Protein AF-A0A183AIL0-F1 (afdb_monomer_lite)

Structure (mmCIF, N/CA/C/O backbone):
data_AF-A0A183AIL0-F1
#
_entry.id   AF-A0A183AIL0-F1
#
loop_
_atom_site.group_PDB
_atom_site.id
_atom_site.type_symbol
_atom_site.label_atom_id
_atom_site.label_alt_id
_atom_site.label_comp_id
_atom_site.label_asym_id
_atom_site.label_entity_id
_atom_site.label_seq_id
_atom_site.pdbx_PDB_ins_code
_atom_site.Cartn_x
_atom_site.Cartn_y
_atom_site.Cartn_z
_atom_site.occupancy
_atom_site.B_iso_or_equiv
_atom_site.auth_seq_id
_atom_site.auth_comp_id
_atom_site.auth_asym_id
_atom_site.auth_atom_id
_atom_site.pdbx_PDB_model_num
ATOM 1 N N . MET A 1 1 ? 0.020 11.294 -1.104 1.00 84.50 1 MET A N 1
ATOM 2 C CA . MET A 1 1 ? -0.064 9.839 -1.374 1.00 84.50 1 MET A CA 1
ATOM 3 C C . MET A 1 1 ? 0.699 9.388 -2.622 1.00 84.50 1 MET A C 1
ATOM 5 O O . MET A 1 1 ? 1.676 8.674 -2.450 1.00 84.50 1 MET A O 1
ATOM 9 N N . ARG A 1 2 ? 0.347 9.817 -3.851 1.00 87.94 2 ARG A N 1
ATOM 10 C CA . ARG A 1 2 ? 0.974 9.327 -5.110 1.00 87.94 2 ARG A CA 1
ATOM 11 C C . ARG A 1 2 ? 2.509 9.317 -5.109 1.00 87.94 2 ARG A C 1
ATOM 13 O O . ARG A 1 2 ? 3.108 8.283 -5.372 1.00 87.94 2 ARG A O 1
ATOM 20 N N . ARG A 1 3 ? 3.140 10.440 -4.746 1.00 89.94 3 ARG A N 1
ATOM 21 C CA . ARG A 1 3 ? 4.611 10.556 -4.682 1.00 89.94 3 ARG A CA 1
ATOM 22 C C . ARG A 1 3 ? 5.241 9.611 -3.654 1.00 89.94 3 ARG A C 1
ATOM 24 O O . ARG A 1 3 ? 6.303 9.063 -3.912 1.00 89.94 3 ARG A O 1
ATOM 31 N N . SER A 1 4 ? 4.592 9.416 -2.507 1.00 91.12 4 SER A N 1
ATOM 32 C CA . SER A 1 4 ? 5.077 8.510 -1.461 1.00 91.12 4 SER A CA 1
ATOM 33 C C . SER A 1 4 ? 5.037 7.055 -1.929 1.00 91.12 4 SER A C 1
ATOM 35 O O . SER A 1 4 ? 5.998 6.329 -1.713 1.00 91.12 4 SER A O 1
ATOM 37 N N . MET A 1 5 ? 3.971 6.653 -2.632 1.00 90.19 5 MET A N 1
ATOM 38 C CA . MET A 1 5 ? 3.856 5.305 -3.200 1.00 90.19 5 MET A CA 1
ATOM 39 C C . MET A 1 5 ? 4.869 5.072 -4.320 1.00 90.19 5 MET A C 1
ATOM 41 O O . MET A 1 5 ? 5.566 4.071 -4.295 1.00 90.19 5 MET A O 1
ATOM 45 N N . GLN A 1 6 ? 5.046 6.043 -5.221 1.00 91.75 6 GLN A N 1
ATOM 46 C CA . GLN A 1 6 ? 6.092 5.984 -6.252 1.00 91.75 6 GLN A CA 1
ATOM 47 C C . GLN A 1 6 ? 7.505 5.905 -5.663 1.00 91.75 6 GLN A C 1
ATOM 49 O O . GLN A 1 6 ? 8.372 5.263 -6.234 1.00 91.75 6 GLN A O 1
ATOM 54 N N . LYS A 1 7 ? 7.755 6.556 -4.521 1.00 93.44 7 LYS A N 1
ATOM 55 C CA . LYS A 1 7 ? 9.051 6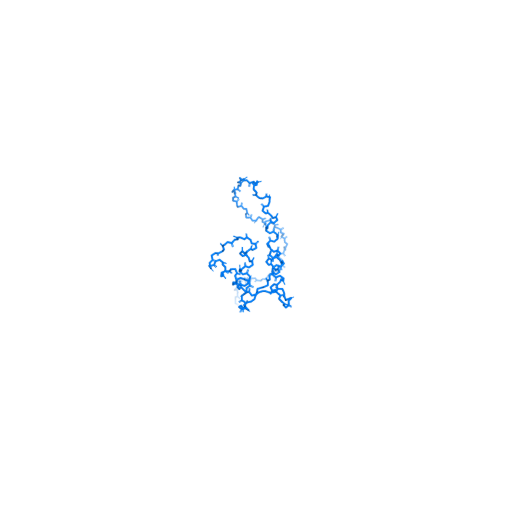.474 -3.834 1.00 93.44 7 LYS A CA 1
ATOM 56 C C . LYS A 1 7 ? 9.278 5.106 -3.176 1.00 93.44 7 LYS A C 1
ATOM 58 O O . LYS A 1 7 ? 10.427 4.695 -3.042 1.00 93.44 7 LYS A O 1
ATOM 63 N N . ALA A 1 8 ? 8.208 4.449 -2.734 1.00 91.12 8 ALA A N 1
ATOM 64 C CA . ALA A 1 8 ? 8.247 3.121 -2.123 1.00 91.12 8 ALA A CA 1
ATOM 65 C C . ALA A 1 8 ? 8.283 1.978 -3.156 1.00 91.12 8 ALA A C 1
ATOM 67 O O . ALA A 1 8 ? 8.725 0.880 -2.833 1.00 91.12 8 ALA A O 1
ATOM 68 N N . ASP A 1 9 ? 7.828 2.232 -4.381 1.00 93.12 9 ASP A N 1
ATOM 69 C CA . ASP A 1 9 ? 7.900 1.311 -5.515 1.00 93.12 9 ASP A CA 1
ATOM 70 C C . ASP A 1 9 ? 9.266 1.402 -6.204 1.00 93.12 9 ASP A C 1
ATOM 72 O O . ASP A 1 9 ? 9.442 2.077 -7.218 1.00 93.12 9 ASP A O 1
ATOM 76 N N . HIS A 1 10 ? 10.263 0.750 -5.609 1.00 88.94 10 HIS A N 1
ATOM 77 C CA . HIS A 1 10 ? 11.639 0.765 -6.112 1.00 88.94 10 HIS A CA 1
ATOM 78 C C . HIS A 1 10 ? 11.782 0.132 -7.502 1.00 88.94 10 HIS A C 1
ATOM 80 O O . HIS 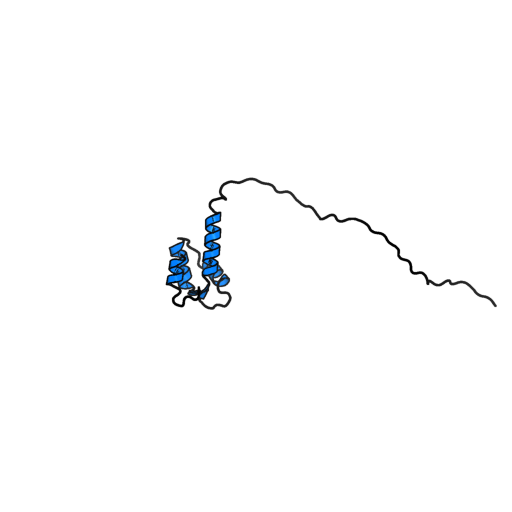A 1 10 ? 12.624 0.572 -8.285 1.00 88.94 10 HIS A O 1
ATOM 86 N N . ASP A 1 11 ? 10.939 -0.852 -7.812 1.00 88.25 11 ASP A N 1
ATOM 87 C CA . ASP A 1 11 ? 10.996 -1.624 -9.054 1.00 88.25 11 ASP A CA 1
ATOM 88 C C . ASP A 1 11 ? 10.121 -1.014 -10.167 1.00 88.25 11 ASP A C 1
ATOM 90 O O . ASP A 1 11 ? 10.114 -1.499 -11.304 1.00 88.25 11 ASP A O 1
ATOM 94 N N . GLY A 1 12 ? 9.365 0.045 -9.851 1.00 87.69 12 GLY A N 1
ATOM 95 C CA . GLY A 1 12 ? 8.487 0.749 -10.785 1.00 87.69 12 GLY A CA 1
ATOM 96 C C . GLY A 1 12 ? 7.344 -0.112 -11.327 1.00 87.69 12 GLY A C 1
ATOM 97 O O . GLY A 1 12 ? 6.863 0.138 -12.433 1.00 87.69 12 GLY A O 1
ATOM 98 N N . GLN A 1 13 ? 6.928 -1.146 -10.590 1.00 89.44 13 GLN A N 1
ATOM 99 C CA . GLN A 1 13 ? 5.909 -2.109 -11.026 1.00 89.44 13 GLN A CA 1
ATOM 100 C C . GLN A 1 13 ? 4.476 -1.651 -10.711 1.00 89.44 13 GLN A C 1
ATOM 102 O O . GLN A 1 13 ? 3.510 -2.376 -10.954 1.00 89.44 13 GLN A O 1
ATOM 107 N N . GLY A 1 14 ? 4.311 -0.458 -10.138 1.00 91.25 14 GLY A N 1
ATOM 108 C CA . GLY A 1 14 ? 3.028 0.060 -9.678 1.00 91.25 14 GLY A CA 1
ATOM 109 C C . GLY A 1 14 ? 2.504 -0.661 -8.436 1.00 91.25 14 GLY A C 1
ATOM 110 O O . GLY A 1 14 ? 1.294 -0.643 -8.185 1.00 91.25 14 GLY A O 1
ATOM 111 N N . ARG A 1 15 ? 3.393 -1.307 -7.670 1.00 92.25 15 ARG A N 1
ATOM 112 C CA . ARG A 1 15 ? 3.064 -2.110 -6.488 1.00 92.25 15 ARG A CA 1
ATOM 113 C C . ARG A 1 15 ? 3.880 -1.688 -5.270 1.00 92.25 15 ARG A C 1
ATOM 115 O O . ARG A 1 15 ? 5.019 -1.262 -5.390 1.00 92.25 15 ARG A O 1
ATOM 122 N N . VAL A 1 16 ? 3.291 -1.815 -4.083 1.00 93.50 16 VAL A N 1
ATOM 123 C CA . VAL A 1 16 ? 3.975 -1.563 -2.802 1.00 93.50 16 VAL A CA 1
ATOM 124 C C . VAL A 1 16 ? 3.625 -2.635 -1.780 1.00 93.50 16 VAL A C 1
ATOM 126 O O . VAL A 1 16 ? 2.534 -3.196 -1.817 1.00 93.50 16 VAL A O 1
ATOM 129 N N . ASN A 1 17 ? 4.522 -2.902 -0.834 1.00 92.75 17 ASN A N 1
ATOM 130 C CA . ASN A 1 17 ? 4.261 -3.846 0.254 1.00 92.75 17 ASN A CA 1
ATOM 131 C C . ASN A 1 17 ? 3.057 -3.407 1.103 1.00 92.75 17 ASN A C 1
ATOM 133 O O . ASN A 1 17 ? 2.931 -2.228 1.441 1.00 92.75 17 ASN A O 1
ATOM 137 N N . ALA A 1 18 ? 2.224 -4.361 1.523 1.00 90.12 18 ALA A N 1
ATOM 138 C CA . ALA A 1 18 ? 1.051 -4.107 2.365 1.00 90.12 18 ALA A CA 1
ATOM 139 C C . ALA A 1 18 ? 1.305 -3.256 3.634 1.00 90.12 18 ALA A C 1
ATOM 141 O O . ALA A 1 18 ? 0.569 -2.289 3.858 1.00 90.12 18 ALA A O 1
ATOM 142 N N . PRO A 1 19 ? 2.347 -3.513 4.452 1.00 90.44 19 PRO A N 1
ATOM 143 C CA . PRO A 1 19 ? 2.631 -2.668 5.615 1.00 90.44 19 PRO A CA 1
ATOM 144 C C . PRO A 1 19 ? 3.046 -1.239 5.231 1.00 90.44 19 PRO A C 1
ATOM 146 O O . PRO A 1 19 ? 2.651 -0.281 5.893 1.00 90.44 19 PRO A O 1
ATOM 149 N N . VAL A 1 20 ? 3.787 -1.076 4.131 1.00 91.62 20 VAL A N 1
ATOM 150 C CA . VAL A 1 20 ? 4.200 0.246 3.629 1.00 91.62 20 VAL A CA 1
ATOM 151 C C . VAL A 1 20 ? 2.992 1.021 3.106 1.00 91.62 20 VAL A C 1
ATOM 153 O O . VAL A 1 20 ? 2.851 2.214 3.364 1.00 91.62 20 VAL A O 1
ATOM 156 N N . PHE A 1 21 ? 2.080 0.335 2.423 1.00 90.38 21 PHE A N 1
ATOM 157 C CA . PHE A 1 21 ? 0.817 0.903 1.976 1.00 90.38 21 PHE A CA 1
ATOM 158 C C . PHE A 1 21 ? -0.017 1.444 3.143 1.00 90.38 21 PHE A C 1
ATOM 160 O O . PHE A 1 21 ? -0.460 2.591 3.082 1.00 90.38 21 PHE A O 1
ATOM 167 N N . ARG A 1 22 ? -0.181 0.659 4.221 1.00 89.56 22 ARG A N 1
ATOM 168 C CA . ARG A 1 22 ? -0.906 1.081 5.434 1.00 89.56 22 ARG A CA 1
ATOM 169 C C . ARG A 1 22 ? -0.323 2.374 6.005 1.00 89.56 22 ARG A C 1
ATOM 171 O O . ARG A 1 22 ? -1.076 3.302 6.291 1.00 89.56 22 ARG A O 1
ATOM 178 N N . GLN A 1 23 ? 1.003 2.442 6.119 1.00 91.31 23 GLN A N 1
ATOM 179 C CA . GLN A 1 23 ? 1.706 3.624 6.616 1.00 91.31 23 GLN A CA 1
ATOM 180 C C . GLN A 1 23 ? 1.430 4.852 5.737 1.00 91.31 23 GLN A C 1
ATOM 182 O O . GLN A 1 23 ? 1.034 5.901 6.235 1.00 91.31 23 GLN A O 1
ATOM 187 N N . ILE A 1 24 ? 1.578 4.716 4.415 1.00 91.06 24 ILE A N 1
ATOM 188 C CA . ILE A 1 24 ? 1.383 5.830 3.476 1.00 91.06 24 ILE A CA 1
ATOM 189 C C . ILE A 1 24 ? -0.074 6.308 3.455 1.00 91.06 24 ILE A C 1
ATOM 191 O O . ILE A 1 24 ? -0.316 7.506 3.293 1.00 91.06 24 ILE A O 1
ATOM 195 N N . LEU A 1 25 ? -1.043 5.399 3.586 1.00 86.50 25 LEU A N 1
ATOM 196 C CA . LEU A 1 25 ? -2.461 5.749 3.649 1.00 86.50 25 LEU A CA 1
ATOM 197 C C . LEU A 1 25 ? -2.764 6.559 4.914 1.00 86.50 25 LEU A C 1
ATOM 199 O O . LEU A 1 25 ? -3.397 7.612 4.827 1.00 86.50 25 LEU A O 1
ATOM 203 N N . HIS A 1 26 ? -2.262 6.101 6.062 1.00 87.81 26 HIS A N 1
ATOM 204 C CA . HIS A 1 26 ? -2.410 6.781 7.348 1.00 87.81 26 HIS A CA 1
ATOM 205 C C . HIS A 1 26 ? -1.769 8.174 7.331 1.00 87.81 26 HIS A C 1
ATOM 207 O O . HIS A 1 26 ? -2.454 9.166 7.563 1.00 87.81 26 HIS A O 1
ATOM 213 N N . GLU A 1 27 ? -0.496 8.277 6.943 1.00 89.69 27 GLU A N 1
ATOM 214 C CA . GLU A 1 27 ? 0.223 9.557 6.867 1.00 89.69 27 GLU A CA 1
ATOM 215 C C . GLU A 1 27 ? -0.352 10.497 5.799 1.00 89.69 27 GLU A C 1
ATOM 217 O O . GLU A 1 27 ? -0.333 11.718 5.944 1.00 89.69 27 GLU A O 1
ATOM 222 N N . GLY A 1 28 ? -0.836 9.935 4.690 1.00 84.75 28 GLY A N 1
ATOM 223 C CA . GLY A 1 28 ? -1.282 10.695 3.530 1.00 84.75 28 GLY A CA 1
ATOM 224 C C . GLY A 1 28 ? -2.705 11.236 3.625 1.00 84.75 28 GLY A C 1
ATOM 225 O O . GLY A 1 28 ? -3.008 12.198 2.922 1.00 84.75 28 GLY A O 1
ATOM 226 N N . THR A 1 29 ? -3.561 10.622 4.444 1.00 82.88 29 THR A N 1
ATOM 227 C CA . THR A 1 29 ? -4.976 11.009 4.600 1.00 82.88 29 THR A CA 1
ATOM 228 C C . THR A 1 29 ? -5.333 11.429 6.023 1.00 82.88 29 THR A C 1
ATOM 230 O O . THR A 1 29 ? -6.351 12.084 6.222 1.00 82.88 29 THR A O 1
ATOM 233 N N . GLY A 1 30 ? -4.531 11.042 7.021 1.00 84.06 30 GLY A N 1
ATOM 234 C CA . GLY A 1 30 ? -4.872 11.180 8.437 1.00 84.06 30 GLY A CA 1
ATOM 235 C C . GLY A 1 30 ? -5.976 10.223 8.907 1.00 84.06 30 GLY A C 1
ATOM 236 O O . GLY A 1 30 ? -6.372 10.273 10.073 1.00 84.06 30 GLY A O 1
ATOM 237 N N . VAL A 1 31 ? -6.484 9.346 8.034 1.00 83.00 31 VAL A N 1
ATOM 238 C CA . VAL A 1 31 ? -7.539 8.388 8.373 1.00 83.00 31 VAL A CA 1
ATOM 239 C C . VAL A 1 31 ? -6.948 7.237 9.179 1.00 83.00 31 VAL A C 1
ATOM 241 O O . VAL A 1 31 ? -5.975 6.596 8.780 1.00 83.00 31 VAL A O 1
ATOM 244 N N . HIS A 1 32 ? -7.572 6.963 10.320 1.00 84.94 32 HIS A N 1
ATOM 245 C CA . HIS A 1 32 ? -7.225 5.849 11.190 1.00 84.94 32 HIS A CA 1
ATOM 246 C C . HIS A 1 32 ? -8.235 4.730 10.959 1.00 84.94 32 HIS A C 1
ATOM 248 O O . HIS A 1 32 ? -9.353 4.780 11.466 1.00 84.94 32 HIS A O 1
ATOM 254 N N . LEU A 1 33 ? -7.843 3.744 10.156 1.00 86.25 33 LEU A N 1
ATOM 255 C CA . LEU A 1 33 ? -8.629 2.530 9.964 1.00 86.25 33 LEU A CA 1
ATOM 256 C C . LEU A 1 33 ? -8.390 1.570 11.130 1.00 86.25 33 LEU A C 1
ATOM 258 O O . LEU A 1 33 ? -7.261 1.454 11.620 1.00 86.25 33 LEU A O 1
ATOM 262 N N . THR A 1 34 ? -9.440 0.869 11.550 1.00 92.38 34 THR A N 1
ATOM 263 C CA . THR A 1 34 ? -9.304 -0.245 12.495 1.00 92.38 34 THR A CA 1
ATOM 264 C C . THR A 1 34 ? -8.536 -1.401 11.851 1.00 92.38 34 THR A C 1
ATOM 266 O O . THR A 1 34 ? -8.416 -1.480 10.625 1.00 92.38 34 THR A O 1
ATOM 269 N N . ASP A 1 35 ? -8.019 -2.321 12.670 1.00 89.44 35 ASP A N 1
ATOM 270 C CA . ASP A 1 35 ? -7.306 -3.500 12.162 1.00 89.44 35 ASP A CA 1
ATOM 271 C C . ASP A 1 35 ? -8.198 -4.391 11.276 1.00 89.44 35 ASP A C 1
ATOM 273 O O . ASP A 1 35 ? -7.715 -5.004 10.327 1.00 89.44 35 ASP A O 1
ATOM 277 N N . GLU A 1 36 ? -9.507 -4.407 11.524 1.00 93.00 36 GLU A N 1
ATOM 278 C CA . GLU A 1 36 ? -10.473 -5.126 10.690 1.00 93.00 36 GLU A CA 1
ATOM 279 C C . GLU A 1 36 ? -10.694 -4.425 9.343 1.00 93.00 36 GLU A C 1
ATOM 281 O O . GLU A 1 36 ? -10.573 -5.050 8.293 1.00 93.00 36 GLU A O 1
ATOM 286 N N . GLN A 1 37 ? -10.881 -3.101 9.341 1.00 90.06 37 GLN A N 1
ATOM 287 C CA . GLN A 1 37 ? -11.048 -2.323 8.107 1.00 90.06 37 GLN A CA 1
ATOM 288 C C . GLN A 1 37 ? -9.809 -2.378 7.208 1.00 90.06 37 GLN A C 1
ATOM 290 O O . GLN A 1 37 ? -9.923 -2.481 5.986 1.00 90.06 37 GLN A O 1
ATOM 295 N N . ILE A 1 38 ? -8.609 -2.297 7.796 1.00 88.56 38 ILE A N 1
ATOM 296 C CA . ILE A 1 38 ? -7.379 -2.438 7.015 1.00 88.56 38 ILE A CA 1
ATOM 297 C C . ILE A 1 38 ? -7.242 -3.871 6.493 1.00 88.56 38 ILE A C 1
ATOM 299 O O . ILE A 1 38 ? -6.836 -4.044 5.351 1.00 88.56 38 ILE A O 1
ATOM 303 N N . TYR A 1 39 ? -7.617 -4.889 7.271 1.00 89.88 39 TYR A N 1
ATOM 304 C CA . TYR A 1 39 ? -7.585 -6.280 6.825 1.00 89.88 39 TYR A CA 1
ATOM 305 C C . TYR A 1 39 ? -8.520 -6.526 5.634 1.00 89.88 39 TYR A C 1
ATOM 307 O O . TYR A 1 39 ? -8.088 -7.100 4.633 1.00 89.88 39 TYR A O 1
ATOM 315 N N . GLU A 1 40 ? -9.761 -6.043 5.696 1.00 90.38 40 GLU A N 1
ATOM 316 C CA . GLU A 1 40 ? -10.718 -6.123 4.587 1.00 90.38 40 GLU A CA 1
ATOM 317 C C . GLU A 1 40 ? -10.187 -5.413 3.337 1.00 90.38 40 GLU A C 1
ATOM 319 O O . GLU A 1 40 ? -10.193 -5.981 2.243 1.00 90.38 40 GLU A O 1
ATOM 324 N N . LEU A 1 41 ? -9.649 -4.198 3.500 1.00 87.12 41 LEU A N 1
ATOM 325 C CA . LEU A 1 41 ? -9.063 -3.434 2.400 1.00 87.12 41 LEU A CA 1
ATOM 326 C C . LEU A 1 41 ? -7.894 -4.190 1.757 1.00 87.12 41 LEU A C 1
ATOM 328 O O . LEU A 1 41 ? -7.859 -4.344 0.537 1.00 87.12 41 LEU A O 1
ATOM 332 N N . LEU A 1 42 ? -6.955 -4.684 2.565 1.00 87.12 42 LEU A N 1
ATOM 333 C CA . LEU A 1 42 ? -5.793 -5.432 2.089 1.00 87.12 42 LEU A CA 1
ATOM 334 C C . LEU A 1 42 ? -6.208 -6.716 1.366 1.00 87.12 42 LEU A C 1
ATOM 336 O O . LEU A 1 42 ? -5.713 -6.979 0.275 1.00 87.12 42 LEU A O 1
ATOM 340 N N . THR A 1 43 ? -7.166 -7.460 1.919 1.00 89.25 43 THR A N 1
ATOM 341 C CA . THR A 1 43 ? -7.689 -8.696 1.316 1.00 89.25 43 THR A CA 1
ATOM 342 C C . THR A 1 43 ? -8.408 -8.419 -0.007 1.00 89.25 43 THR A C 1
ATOM 344 O O . THR A 1 43 ? -8.279 -9.186 -0.957 1.00 89.25 43 THR A O 1
ATOM 347 N N . SER A 1 44 ? -9.123 -7.294 -0.110 1.00 87.50 44 SER A N 1
ATOM 348 C CA . SER A 1 44 ? -9.791 -6.890 -1.354 1.00 87.50 44 SER A CA 1
ATOM 349 C C . SER A 1 44 ? -8.814 -6.487 -2.466 1.00 87.50 44 SER A C 1
ATOM 351 O O . SER A 1 44 ? -9.113 -6.650 -3.650 1.00 87.50 44 SER A O 1
ATOM 353 N N . LEU A 1 45 ? -7.645 -5.956 -2.093 1.00 85.44 45 LEU A N 1
ATOM 354 C CA . LEU A 1 45 ? -6.623 -5.463 -3.018 1.00 85.44 45 LEU A CA 1
ATOM 355 C C . LEU A 1 45 ? -5.583 -6.531 -3.392 1.00 85.44 45 LEU A C 1
ATOM 357 O O . LEU A 1 45 ? -5.013 -6.453 -4.481 1.00 85.44 45 LEU A O 1
ATOM 361 N N . ASP A 1 46 ? -5.340 -7.507 -2.515 1.00 89.31 46 ASP A N 1
ATOM 362 C CA . ASP A 1 46 ? -4.397 -8.615 -2.705 1.00 89.31 46 ASP A CA 1
ATOM 363 C C . ASP A 1 46 ? -5.058 -9.985 -2.439 1.00 89.31 46 ASP A C 1
ATOM 365 O O . ASP A 1 46 ? -4.684 -10.696 -1.503 1.00 89.31 46 ASP A O 1
ATOM 369 N N . PRO A 1 47 ? -6.043 -10.391 -3.264 1.00 87.62 47 PRO A N 1
ATOM 370 C CA . PRO A 1 47 ? -6.734 -11.673 -3.098 1.00 87.62 47 PRO A CA 1
ATOM 371 C C . PRO A 1 47 ? -5.817 -12.884 -3.324 1.00 87.62 47 PRO A C 1
ATOM 373 O O . PRO A 1 47 ? -6.102 -13.978 -2.845 1.00 87.62 47 PRO A O 1
ATOM 376 N N . GLU A 1 48 ? -4.714 -12.693 -4.049 1.00 88.88 48 GLU A N 1
ATOM 377 C CA . GLU A 1 48 ? -3.708 -13.724 -4.319 1.00 88.88 48 GLU A CA 1
ATOM 378 C C . GLU A 1 48 ? -2.637 -13.821 -3.217 1.00 88.88 48 GLU A C 1
ATOM 380 O O . GLU A 1 48 ? -1.735 -14.649 -3.324 1.00 88.88 48 GLU A O 1
ATOM 385 N N . LEU A 1 49 ? -2.729 -13.006 -2.153 1.00 87.06 49 LEU A N 1
ATOM 386 C CA . LEU A 1 49 ? -1.778 -12.977 -1.031 1.00 87.06 49 LEU A CA 1
ATOM 387 C C . LEU A 1 49 ? -0.319 -12.802 -1.481 1.00 87.06 49 LEU A C 1
ATOM 389 O O . LEU A 1 49 ? 0.613 -13.375 -0.914 1.00 87.06 49 LEU A O 1
ATOM 393 N N . THR A 1 50 ? -0.111 -11.982 -2.508 1.00 89.69 50 THR A N 1
ATOM 394 C CA . THR A 1 50 ? 1.212 -11.653 -3.048 1.00 89.69 50 THR A CA 1
ATOM 395 C C . THR A 1 50 ? 2.062 -10.825 -2.078 1.00 89.69 50 THR A C 1
ATOM 397 O O . THR A 1 50 ? 3.263 -10.663 -2.293 1.00 89.69 50 THR A O 1
ATOM 400 N N . GLY A 1 51 ? 1.455 -10.253 -1.034 1.00 87.50 51 GLY A N 1
ATOM 401 C CA . GLY A 1 51 ? 2.093 -9.365 -0.061 1.00 87.50 51 GLY A CA 1
ATOM 402 C C . GLY A 1 51 ? 2.333 -7.946 -0.586 1.00 87.50 51 GLY A C 1
ATOM 403 O O . GLY A 1 51 ? 2.789 -7.071 0.160 1.00 87.50 51 GLY A O 1
ATOM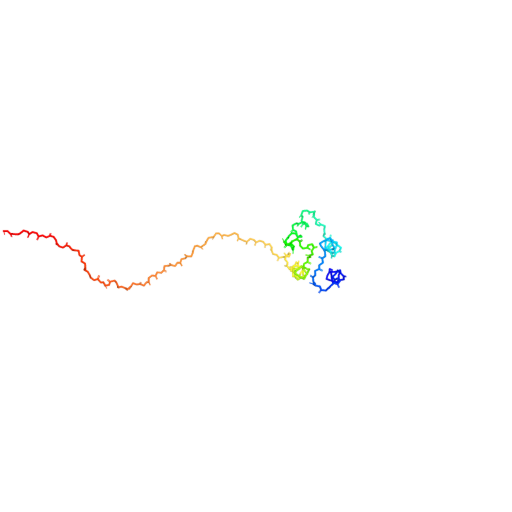 404 N N . THR A 1 52 ? 2.006 -7.695 -1.857 1.00 91.06 52 THR A N 1
ATOM 405 C CA . THR A 1 52 ? 2.153 -6.400 -2.521 1.00 91.06 52 THR A CA 1
ATOM 406 C C . THR A 1 52 ? 0.829 -5.958 -3.133 1.00 91.06 52 THR A C 1
ATOM 408 O O . THR A 1 52 ? 0.015 -6.764 -3.568 1.00 91.06 52 THR A O 1
ATOM 411 N N . LEU A 1 53 ? 0.597 -4.650 -3.164 1.00 89.69 53 LEU A N 1
ATOM 412 C CA . LEU A 1 53 ? -0.685 -4.064 -3.530 1.00 89.69 53 LEU A CA 1
ATOM 413 C C . LEU A 1 53 ? -0.518 -3.156 -4.741 1.00 89.69 53 LEU A C 1
ATOM 415 O O . LEU A 1 53 ? 0.330 -2.256 -4.698 1.00 89.69 53 LEU A O 1
ATOM 419 N N . PRO A 1 54 ? -1.333 -3.327 -5.793 1.00 89.06 54 PRO A N 1
ATOM 420 C CA . PRO A 1 54 ? -1.369 -2.383 -6.896 1.00 89.06 54 PRO A CA 1
ATOM 421 C C . PRO A 1 54 ? -1.972 -1.060 -6.413 1.00 89.06 54 PRO A C 1
ATOM 423 O O . PRO A 1 54 ? -3.155 -0.981 -6.084 1.00 89.06 54 PRO A O 1
ATOM 426 N N . TYR A 1 55 ? -1.170 0.003 -6.377 1.00 85.19 55 TYR A N 1
ATOM 427 C CA . TYR A 1 55 ? -1.621 1.287 -5.831 1.00 85.19 55 TYR A CA 1
ATOM 428 C C . TYR A 1 55 ? -2.203 2.243 -6.879 1.00 85.19 55 TYR A C 1
ATOM 430 O O . TYR A 1 55 ? -2.795 3.260 -6.520 1.00 85.19 55 TYR A O 1
ATOM 438 N N . SER A 1 56 ? -2.068 1.931 -8.170 1.00 84.31 56 SER A N 1
ATOM 439 C CA . SER A 1 56 ? -2.629 2.727 -9.271 1.00 84.31 56 SER A CA 1
ATOM 440 C C . SER A 1 56 ? -4.146 2.879 -9.148 1.00 84.31 56 SER A C 1
ATOM 442 O O . SER A 1 56 ? -4.645 3.997 -9.063 1.00 84.31 56 SER A O 1
ATOM 444 N N . ARG A 1 57 ? -4.862 1.756 -9.004 1.00 75.44 57 ARG A N 1
ATOM 445 C CA . ARG A 1 57 ? -6.326 1.736 -8.841 1.00 75.44 57 ARG A CA 1
ATOM 446 C C . ARG A 1 57 ? -6.801 2.526 -7.630 1.00 75.44 57 ARG A C 1
ATOM 448 O O . ARG A 1 57 ? -7.836 3.182 -7.692 1.00 75.44 57 ARG A O 1
ATOM 455 N N . LEU A 1 58 ? -6.053 2.467 -6.529 1.00 76.81 58 LEU A N 1
ATOM 456 C CA . LEU A 1 58 ? -6.403 3.220 -5.332 1.00 76.81 58 LEU A CA 1
ATOM 457 C C . LEU A 1 58 ? -6.293 4.725 -5.577 1.00 76.81 58 LEU A C 1
ATOM 459 O O . LEU A 1 58 ? -7.190 5.465 -5.193 1.00 76.81 58 LEU A O 1
ATOM 463 N N . LEU A 1 59 ? -5.209 5.179 -6.209 1.00 79.88 59 LEU A N 1
ATOM 464 C CA . LEU A 1 59 ? -5.022 6.597 -6.510 1.00 79.88 59 LEU A CA 1
ATOM 465 C C . LEU A 1 59 ? -6.113 7.117 -7.446 1.00 79.88 59 LEU A C 1
ATOM 467 O O . LEU A 1 59 ? -6.642 8.196 -7.197 1.00 79.88 59 LEU A O 1
ATOM 471 N N . ASP A 1 60 ? -6.474 6.333 -8.459 1.00 78.06 60 ASP A N 1
ATOM 472 C CA . ASP A 1 60 ? -7.509 6.711 -9.419 1.00 78.06 60 ASP A CA 1
ATOM 473 C C . ASP A 1 60 ? -8.883 6.822 -8.731 1.00 78.06 60 ASP A C 1
ATOM 475 O O . ASP A 1 60 ? -9.591 7.815 -8.899 1.00 78.06 60 ASP A O 1
ATOM 479 N N . ASN A 1 61 ? -9.232 5.860 -7.870 1.00 70.38 61 ASN A N 1
ATOM 480 C CA . ASN A 1 61 ? -10.494 5.883 -7.126 1.00 70.38 61 ASN A CA 1
ATOM 481 C C . ASN A 1 61 ? -10.526 6.978 -6.048 1.00 70.38 61 ASN A C 1
ATOM 483 O O . ASN A 1 61 ? -11.547 7.640 -5.872 1.00 70.38 61 ASN A O 1
ATOM 487 N N . ALA A 1 62 ? -9.419 7.192 -5.333 1.00 69.94 62 ALA A N 1
ATOM 488 C CA . ALA A 1 62 ? -9.325 8.222 -4.302 1.00 69.94 62 ALA A CA 1
ATOM 489 C C . ALA A 1 62 ? -9.463 9.631 -4.898 1.00 69.94 62 ALA A C 1
ATOM 491 O O . ALA A 1 62 ? -10.118 10.486 -4.309 1.00 69.94 62 ALA A O 1
ATOM 492 N N . GLU A 1 63 ? -8.891 9.872 -6.079 1.00 65.56 63 GLU A N 1
ATOM 493 C CA . GLU A 1 63 ? -8.973 11.163 -6.766 1.00 65.56 63 GLU A CA 1
ATOM 494 C C . GLU A 1 63 ? -10.399 11.478 -7.248 1.00 65.56 63 GLU A C 1
ATOM 496 O O . GLU A 1 63 ? -10.842 12.623 -7.156 1.00 65.56 63 GLU A O 1
ATOM 501 N N . ILE A 1 64 ? -11.153 10.462 -7.683 1.00 62.16 64 ILE A N 1
ATOM 502 C CA . ILE A 1 64 ? -12.562 10.611 -8.077 1.00 62.16 64 ILE A CA 1
ATOM 503 C C . ILE A 1 64 ? -13.448 10.883 -6.856 1.00 62.16 64 ILE A C 1
ATOM 505 O O . ILE A 1 64 ? -14.258 11.810 -6.882 1.00 62.16 64 ILE A O 1
ATOM 509 N N . THR A 1 65 ? -13.290 10.113 -5.778 1.00 62.34 65 THR A N 1
ATOM 510 C CA . THR A 1 65 ? -14.123 10.261 -4.575 1.00 62.34 65 THR A CA 1
ATOM 511 C C . THR A 1 65 ? -13.921 11.622 -3.913 1.00 62.34 65 THR A C 1
ATOM 513 O O . THR A 1 65 ? -14.899 12.322 -3.662 1.00 62.34 65 THR A O 1
ATOM 516 N N . LEU A 1 66 ? -12.670 12.062 -3.736 1.00 63.94 66 LEU A N 1
ATOM 517 C CA . LEU A 1 66 ? -12.359 13.355 -3.110 1.00 63.94 66 LEU A CA 1
ATOM 518 C C . LEU A 1 66 ? -12.845 14.556 -3.938 1.00 63.94 66 LEU A C 1
ATOM 520 O O . LEU A 1 66 ? -13.136 15.612 -3.383 1.00 63.94 66 LEU A O 1
ATOM 524 N N . ARG A 1 67 ? -12.965 14.411 -5.264 1.00 61.28 67 ARG A N 1
ATOM 525 C CA . ARG A 1 67 ? -13.487 15.466 -6.149 1.00 61.28 67 ARG A CA 1
ATOM 526 C C . ARG A 1 67 ? -15.015 15.588 -6.093 1.00 61.28 67 ARG A C 1
ATOM 528 O O . ARG A 1 67 ? -15.556 16.642 -6.421 1.00 61.28 67 ARG A O 1
ATOM 535 N N . ASN A 1 68 ? -15.708 14.534 -5.664 1.00 57.00 68 ASN A N 1
ATOM 536 C CA . ASN A 1 68 ? -17.170 14.474 -5.633 1.00 57.00 68 ASN A CA 1
ATOM 537 C C . ASN A 1 68 ? -17.771 14.945 -4.293 1.00 57.00 68 ASN A C 1
ATOM 539 O O . ASN A 1 68 ? -18.938 15.340 -4.256 1.00 57.00 68 ASN A O 1
ATOM 543 N N . GLU A 1 69 ? -16.986 14.982 -3.211 1.00 54.88 69 GLU A N 1
ATOM 544 C CA . GLU A 1 69 ? -17.424 15.457 -1.886 1.00 54.88 69 GLU A CA 1
ATOM 545 C C . 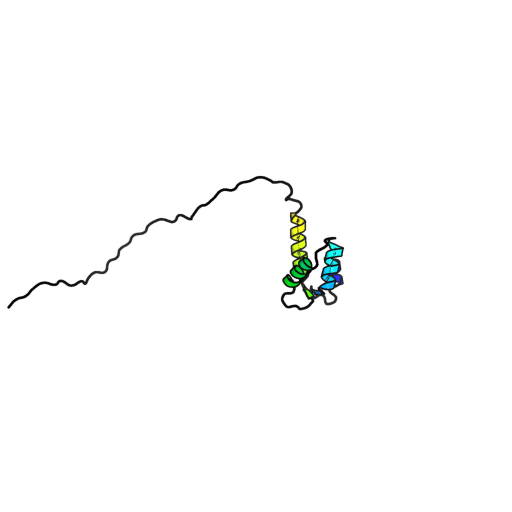GLU A 1 69 ? -17.583 16.990 -1.778 1.00 54.88 69 GLU A C 1
ATOM 547 O O . GLU A 1 69 ? -18.061 17.483 -0.760 1.00 54.88 69 GLU A O 1
ATOM 552 N N . GLU A 1 70 ? -17.267 17.767 -2.823 1.00 52.88 70 GLU A N 1
ATOM 553 C CA . GLU A 1 70 ? -17.517 19.221 -2.829 1.00 52.88 70 GLU A CA 1
ATOM 554 C C . GLU A 1 70 ? -18.986 19.581 -3.160 1.00 52.88 70 GLU A C 1
ATOM 556 O O . GLU A 1 70 ? -19.464 20.654 -2.795 1.00 52.88 70 GLU A O 1
ATOM 561 N N . HIS A 1 71 ? -19.751 18.685 -3.805 1.00 48.97 71 HIS A N 1
ATOM 562 C CA . HIS A 1 71 ? -21.091 19.010 -4.328 1.00 48.97 71 HIS A CA 1
ATOM 563 C C . HIS A 1 71 ? -22.279 18.377 -3.582 1.00 48.97 71 HIS A C 1
ATOM 565 O O . HIS A 1 71 ? -23.422 18.754 -3.846 1.00 48.97 71 HIS A O 1
ATOM 571 N N . SER A 1 72 ? -22.071 17.460 -2.630 1.00 49.28 72 SER A N 1
ATOM 572 C CA . 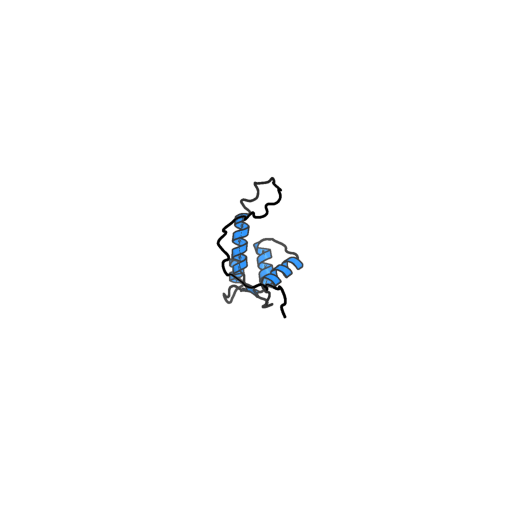SER A 1 72 ? -23.184 16.688 -2.042 1.00 49.28 72 SER A CA 1
ATOM 573 C C . SER A 1 72 ? -23.722 17.198 -0.692 1.00 49.28 72 SER A C 1
ATOM 575 O O . SER A 1 72 ? -24.520 16.511 -0.057 1.00 49.28 72 SER A O 1
ATOM 577 N N . ALA A 1 73 ? -23.368 18.413 -0.256 1.00 53.59 73 ALA A N 1
ATOM 578 C CA . ALA A 1 73 ? -23.906 19.008 0.980 1.00 53.59 73 ALA A CA 1
ATOM 579 C C . ALA A 1 73 ? -25.203 19.831 0.792 1.00 53.59 73 ALA A C 1
ATOM 581 O O . ALA A 1 73 ? -25.674 20.464 1.737 1.00 53.59 73 ALA A O 1
ATOM 582 N N . LYS A 1 74 ? -25.813 19.852 -0.406 1.00 52.69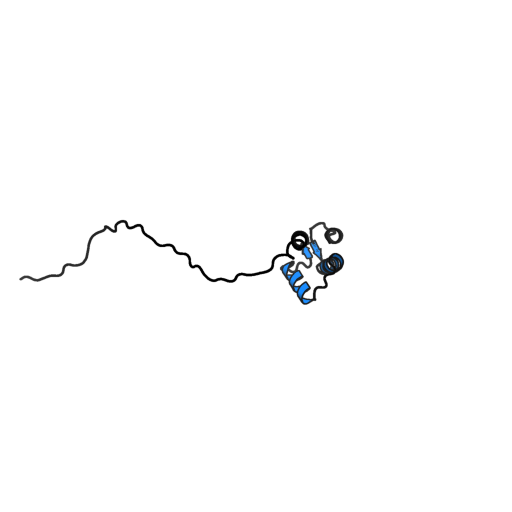 74 LYS A N 1
ATOM 583 C CA . LYS A 1 74 ? -27.093 20.552 -0.646 1.00 52.69 74 LYS A CA 1
ATOM 584 C C . LYS A 1 74 ? -28.034 19.798 -1.592 1.00 52.69 74 LYS A C 1
ATOM 586 O O . LYS A 1 74 ? -28.247 20.237 -2.716 1.00 52.69 74 LYS A O 1
ATOM 591 N N . LYS A 1 75 ? -28.685 18.736 -1.110 1.00 44.84 75 LYS A N 1
ATOM 592 C CA . LYS A 1 75 ? -30.133 18.535 -1.334 1.00 44.84 75 LYS A CA 1
ATOM 593 C C . LYS A 1 75 ? -30.669 17.408 -0.455 1.00 44.84 75 LYS A C 1
ATOM 595 O O . LYS A 1 75 ? -30.419 16.236 -0.705 1.00 44.84 75 LYS A O 1
ATOM 600 N N . GLY A 1 76 ? -31.416 17.794 0.573 1.00 43.59 76 GLY A N 1
ATOM 601 C CA . GLY A 1 76 ? -32.344 16.898 1.244 1.00 43.59 76 GLY A CA 1
ATOM 602 C C . GLY A 1 76 ? -33.674 16.782 0.492 1.00 43.59 76 GLY A C 1
ATOM 603 O O . GLY A 1 76 ? -33.983 17.604 -0.373 1.00 43.59 76 GLY A O 1
ATOM 604 N N . VAL A 1 77 ? -34.459 15.809 0.965 1.00 48.06 77 VAL A N 1
ATOM 605 C CA . VAL A 1 77 ? -35.924 15.664 0.873 1.00 48.06 77 VAL A CA 1
ATOM 606 C C . VAL A 1 77 ? -36.485 14.888 -0.335 1.00 48.06 77 VAL A C 1
ATOM 608 O O . VAL A 1 77 ? -36.706 15.427 -1.412 1.00 48.06 77 VAL A O 1
ATOM 611 N N . GLU A 1 78 ? -36.750 13.607 -0.035 1.00 48.03 78 GLU A N 1
ATOM 612 C CA . GLU A 1 78 ? -37.946 12.790 -0.329 1.00 48.03 78 GLU A CA 1
ATOM 613 C C . GLU A 1 78 ? -38.428 12.592 -1.780 1.00 48.03 78 GLU A C 1
ATOM 615 O O . GLU A 1 78 ? -38.819 13.529 -2.472 1.00 48.03 78 GLU A O 1
ATOM 620 N N . LYS A 1 79 ? -38.608 11.318 -2.163 1.00 43.53 79 LYS A N 1
ATOM 621 C CA . LYS A 1 79 ? -39.941 10.676 -2.166 1.00 43.53 79 LYS A CA 1
ATOM 622 C C . LYS A 1 79 ? -39.859 9.174 -2.471 1.00 43.53 79 LYS A C 1
ATOM 624 O O . LYS A 1 79 ? -39.480 8.759 -3.560 1.00 43.53 79 LYS A O 1
ATOM 629 N N . THR A 1 80 ? -40.292 8.383 -1.494 1.00 42.62 80 THR A N 1
ATOM 630 C CA . THR A 1 80 ? -40.943 7.075 -1.653 1.00 42.62 80 THR A CA 1
ATOM 631 C C . THR A 1 80 ? -42.064 7.184 -2.690 1.00 42.62 80 THR A C 1
ATOM 633 O O . THR A 1 80 ? -42.822 8.145 -2.598 1.00 42.62 80 THR A O 1
ATOM 636 N N . THR A 1 81 ? -42.214 6.240 -3.627 1.00 45.44 81 THR A N 1
ATOM 637 C CA . THR A 1 81 ? -43.499 5.582 -3.972 1.00 45.44 81 THR A CA 1
ATOM 638 C C . THR A 1 81 ? -43.241 4.375 -4.889 1.00 45.44 81 THR A C 1
ATOM 640 O O . THR A 1 81 ? -42.407 4.412 -5.788 1.00 45.44 81 THR A O 1
ATOM 643 N N . GLU A 1 82 ? -43.981 3.318 -4.582 1.00 45.72 82 GLU A N 1
ATOM 644 C CA . GLU A 1 82 ? -44.172 2.014 -5.210 1.00 45.72 82 GLU A CA 1
ATOM 645 C C . GLU A 1 82 ? -44.295 1.921 -6.748 1.00 45.72 82 GLU A C 1
ATOM 647 O O . GLU A 1 82 ? -44.882 2.767 -7.412 1.00 45.72 82 GLU A O 1
ATOM 652 N N . GLN A 1 83 ? -43.818 0.764 -7.235 1.00 41.00 83 GLN A N 1
ATOM 653 C CA . GLN A 1 83 ? -44.459 -0.188 -8.161 1.00 41.00 83 GLN A CA 1
ATOM 654 C C . GLN A 1 83 ? -44.914 0.288 -9.553 1.00 41.00 83 GLN A C 1
ATOM 656 O O . GLN A 1 83 ? -45.884 1.019 -9.714 1.00 41.00 83 GLN A O 1
ATOM 661 N N . SER A 1 84 ? -44.314 -0.294 -10.599 1.00 46.06 84 SER A N 1
ATOM 662 C CA . SER A 1 84 ? -44.967 -0.489 -11.902 1.00 46.06 84 SER A CA 1
ATOM 663 C C . SER A 1 84 ? -44.369 -1.695 -12.630 1.00 46.06 84 SER A C 1
ATOM 665 O O . SER A 1 84 ? -43.202 -1.719 -13.010 1.00 46.06 84 SER A O 1
ATOM 667 N N . ILE A 1 85 ? -45.209 -2.715 -12.758 1.00 59.88 85 ILE A N 1
ATOM 668 C CA . ILE A 1 85 ? -45.045 -3.961 -13.509 1.00 59.88 85 ILE A CA 1
ATOM 669 C C . ILE A 1 85 ? -45.094 -3.619 -15.015 1.00 59.88 85 ILE A C 1
ATOM 671 O O . ILE A 1 85 ? -45.914 -2.778 -15.394 1.00 59.88 85 ILE A O 1
ATOM 675 N N . PRO A 1 86 ? -44.273 -4.220 -15.899 1.00 51.78 86 PRO A N 1
ATOM 676 C CA . PRO A 1 86 ? -44.351 -3.927 -17.327 1.00 51.78 86 PRO A CA 1
ATOM 677 C C . PRO A 1 86 ? -45.598 -4.557 -17.969 1.00 51.78 86 PRO A C 1
ATOM 679 O O . PRO A 1 86 ? -45.818 -5.765 -17.893 1.00 51.78 86 PRO A O 1
ATOM 682 N N . LYS A 1 87 ? -46.394 -3.709 -18.630 1.00 46.69 87 LYS A N 1
ATOM 683 C CA . LYS A 1 87 ? -47.512 -4.059 -19.516 1.00 46.69 87 LYS A CA 1
ATOM 684 C C . LYS A 1 87 ? -46.979 -4.299 -20.933 1.00 46.69 87 LYS A C 1
ATOM 686 O O . LYS A 1 87 ? -46.435 -3.374 -21.530 1.00 46.69 87 LYS A O 1
ATOM 691 N N . ALA A 1 88 ? -47.186 -5.497 -21.477 1.00 54.09 88 ALA A N 1
ATOM 692 C CA . ALA A 1 88 ? -47.129 -5.758 -22.915 1.00 54.09 88 ALA A CA 1
ATOM 693 C C . ALA A 1 88 ? -48.195 -6.806 -23.291 1.00 54.09 88 ALA A C 1
ATOM 695 O O . ALA A 1 88 ? -48.006 -8.007 -23.139 1.00 54.09 88 ALA A O 1
ATOM 696 N N . GLU A 1 89 ? -49.326 -6.279 -23.740 1.00 45.56 89 GLU A N 1
ATOM 697 C CA . GLU A 1 89 ? -50.435 -6.880 -24.491 1.00 45.56 89 GLU A CA 1
ATOM 698 C C . GLU A 1 89 ? -50.396 -6.060 -25.809 1.00 45.56 89 GLU A C 1
ATOM 700 O O . GLU A 1 89 ? -50.151 -4.855 -25.734 1.00 45.56 89 GLU A O 1
ATOM 705 N N . GLU A 1 90 ? -50.467 -6.562 -27.043 1.00 46.09 90 GLU A N 1
ATOM 706 C CA . GLU A 1 90 ? -51.432 -7.498 -27.614 1.00 46.09 90 GLU A CA 1
ATOM 707 C C . GLU A 1 90 ? -51.051 -7.825 -29.088 1.00 46.09 90 GLU A C 1
ATOM 709 O O . GLU A 1 90 ? -50.426 -7.012 -29.769 1.00 46.09 90 GLU A O 1
ATOM 714 N N . ALA A 1 91 ? -51.526 -8.987 -29.551 1.00 45.66 91 ALA A N 1
ATOM 715 C CA . ALA A 1 91 ? -52.048 -9.338 -30.883 1.00 45.66 91 ALA A CA 1
ATOM 716 C C . ALA A 1 91 ? -51.195 -9.282 -32.173 1.00 45.66 91 ALA A C 1
ATOM 718 O O . ALA A 1 91 ? -50.920 -8.239 -32.758 1.00 45.66 91 ALA A O 1
ATOM 719 N N . GLY A 1 92 ? -51.041 -10.475 -32.757 1.00 39.78 92 GLY A N 1
ATOM 720 C CA . GLY A 1 92 ? -51.181 -10.715 -34.195 1.00 39.78 92 GLY A CA 1
ATOM 721 C C . GLY A 1 92 ? -51.787 -12.113 -34.414 1.00 39.78 92 GLY A C 1
ATOM 722 O O . GLY A 1 92 ? -51.172 -13.078 -33.963 1.00 39.78 92 GLY A O 1
ATOM 723 N N . PRO A 1 93 ? -52.973 -12.264 -35.039 1.00 57.56 93 PRO A N 1
ATOM 724 C CA . PRO A 1 93 ? -53.572 -13.567 -35.321 1.00 57.56 93 PRO A CA 1
ATOM 725 C C . PRO A 1 93 ? -53.388 -13.916 -36.800 1.00 57.56 93 PRO A C 1
ATOM 727 O O . PRO A 1 93 ? -53.926 -13.201 -37.637 1.00 57.56 93 PRO A O 1
ATOM 730 N N . MET A 1 94 ? -52.679 -14.994 -37.149 1.00 56.44 94 MET A N 1
ATOM 731 C CA . MET A 1 94 ? -52.743 -15.564 -38.506 1.00 56.44 94 MET A CA 1
ATOM 732 C C . MET A 1 94 ? -52.595 -17.092 -38.474 1.00 56.44 94 MET A C 1
ATOM 734 O O . MET A 1 94 ? -51.500 -17.623 -38.330 1.00 56.44 94 MET A O 1
ATOM 738 N N . GLU A 1 95 ? -53.759 -17.734 -38.582 1.00 55.16 95 GLU A N 1
ATOM 739 C CA . GLU A 1 95 ? -54.065 -18.888 -39.442 1.00 55.16 95 GLU A CA 1
ATOM 740 C C . GLU A 1 95 ? -53.311 -20.207 -39.199 1.00 55.16 95 GLU A C 1
ATOM 742 O O . GLU A 1 95 ? -52.253 -20.492 -39.755 1.00 55.16 95 GLU A O 1
ATOM 747 N N . GLU A 1 96 ? -53.961 -21.066 -38.411 1.00 50.66 96 GLU A N 1
ATOM 748 C CA . GLU A 1 96 ? -53.727 -22.505 -38.339 1.00 50.66 96 GLU A CA 1
ATOM 749 C C . GLU A 1 96 ? -54.624 -23.195 -39.386 1.00 50.66 96 GLU A C 1
ATOM 751 O O . GLU A 1 96 ? -55.810 -23.425 -39.158 1.00 50.66 96 GLU A O 1
ATOM 756 N N . GLU A 1 97 ? -54.066 -23.503 -40.557 1.00 54.16 97 GLU A N 1
ATOM 757 C CA . GLU A 1 97 ? -54.619 -24.503 -41.475 1.00 54.16 97 GLU A CA 1
ATOM 758 C C . GLU A 1 97 ? -53.626 -25.662 -41.560 1.00 54.16 97 GLU A C 1
ATOM 760 O O . GLU A 1 97 ? -52.575 -25.546 -42.179 1.00 54.16 97 GLU A O 1
ATOM 765 N N . HIS A 1 98 ? -53.965 -26.796 -40.951 1.00 50.81 98 HIS A N 1
ATOM 766 C CA . HIS A 1 98 ? -53.767 -28.091 -41.589 1.00 50.81 98 HIS A CA 1
ATOM 767 C C . HIS A 1 98 ? -54.778 -29.087 -41.024 1.00 50.81 98 HIS A C 1
ATOM 769 O O . HIS A 1 98 ? -54.843 -29.374 -39.831 1.00 50.81 98 HIS A O 1
ATOM 775 N N . ALA A 1 99 ? -55.605 -29.563 -41.943 1.00 50.34 99 ALA A N 1
ATOM 776 C CA . ALA A 1 99 ? -56.728 -30.439 -41.722 1.00 50.34 99 ALA A CA 1
ATOM 777 C C . ALA A 1 99 ? -56.347 -31.863 -41.272 1.00 50.34 99 ALA A C 1
ATOM 779 O O . ALA A 1 99 ? -55.314 -32.410 -41.648 1.00 50.34 99 ALA A O 1
ATOM 780 N N . VAL A 1 100 ? -57.335 -32.453 -40.592 1.00 53.62 100 VAL A N 1
ATOM 781 C CA . VAL A 1 100 ? -57.793 -33.851 -40.628 1.00 53.62 100 VAL A CA 1
ATOM 782 C C . VAL A 1 100 ? -56.918 -34.926 -39.969 1.00 53.62 100 VAL A C 1
ATOM 784 O O . VAL A 1 100 ? -55.903 -35.371 -40.487 1.00 53.62 100 VAL A O 1
ATOM 787 N N . SER A 1 101 ? -57.410 -35.466 -38.852 1.00 51.75 101 SER A N 1
ATOM 788 C CA . SER A 1 101 ? -58.058 -36.786 -38.864 1.00 51.75 101 SER A CA 1
ATOM 789 C C . SER A 1 101 ? -58.507 -37.163 -37.451 1.00 51.75 101 SER A C 1
ATOM 791 O O . SER A 1 101 ? -57.700 -37.400 -36.555 1.00 51.75 101 SER A O 1
ATOM 793 N N . SER A 1 102 ? -59.816 -37.225 -37.233 1.00 53.88 102 SER A N 1
ATOM 794 C CA . SER A 1 102 ? -60.395 -37.984 -36.129 1.00 53.88 102 SER A CA 1
ATOM 795 C C . SER A 1 102 ? -61.621 -38.704 -36.656 1.00 53.88 102 SER A C 1
ATOM 797 O O . SER A 1 102 ? -62.668 -38.108 -36.861 1.00 53.88 102 SER A O 1
ATOM 799 N N . ASN A 1 103 ? -61.398 -39.984 -36.938 1.00 53.94 103 ASN A N 1
ATOM 800 C CA . ASN A 1 103 ? -62.210 -41.086 -36.447 1.00 53.94 103 ASN A CA 1
ATOM 801 C C . ASN A 1 103 ? -63.730 -40.864 -36.499 1.00 53.94 103 ASN A C 1
ATOM 803 O O . ASN A 1 103 ? -64.355 -40.522 -35.498 1.00 53.94 103 ASN A O 1
ATOM 807 N N . ASP A 1 104 ? -64.308 -41.146 -37.664 1.00 56.56 104 ASP A N 1
ATOM 808 C CA . ASP A 1 104 ? -65.733 -41.425 -37.781 1.00 56.56 104 ASP A CA 1
ATOM 809 C C . ASP A 1 104 ? -65.964 -42.905 -37.455 1.00 56.56 104 ASP A C 1
ATOM 811 O O . ASP A 1 104 ? -65.285 -43.798 -37.973 1.00 56.56 104 ASP A O 1
ATOM 815 N N . GLN A 1 105 ? -66.882 -43.153 -36.534 1.00 56.50 105 GLN A N 1
ATOM 816 C CA . GLN A 1 105 ? -67.244 -44.471 -36.052 1.00 56.50 105 GLN A CA 1
ATOM 817 C C . GLN A 1 105 ? -68.753 -44.612 -36.234 1.00 56.50 105 GLN A C 1
ATOM 819 O O . GLN A 1 105 ? -69.475 -44.184 -35.346 1.00 56.50 105 GLN A O 1
ATOM 824 N N . GLU A 1 106 ? -69.249 -45.251 -37.301 1.00 50.41 106 GLU A N 1
ATOM 825 C CA . GLU A 1 106 ? -70.598 -45.832 -37.244 1.00 50.41 106 GLU A CA 1
ATOM 826 C C . GLU A 1 106 ? -70.872 -46.965 -38.262 1.00 50.41 106 GLU A C 1
ATOM 828 O O . GLU A 1 106 ? -70.853 -46.785 -39.474 1.00 50.41 106 GLU A O 1
ATOM 833 N N . SER A 1 107 ? -71.191 -48.126 -37.677 1.00 53.06 107 SER A N 1
ATOM 834 C CA . SER A 1 107 ? -72.222 -49.112 -38.050 1.00 53.06 107 SER A CA 1
ATOM 835 C C . SER A 1 107 ? -72.114 -50.033 -39.278 1.00 53.06 107 SER A C 1
ATOM 837 O O . SER A 1 107 ? -72.320 -49.656 -40.422 1.00 53.06 107 SER A O 1
ATOM 839 N N . GLN A 1 108 ? -71.931 -51.318 -38.933 1.00 59.75 108 GLN A N 1
ATOM 840 C CA . GLN A 1 108 ? -72.769 -52.488 -39.264 1.00 59.75 108 GLN A CA 1
ATOM 841 C C . GLN A 1 108 ? -73.438 -52.559 -40.645 1.00 59.75 108 GLN A C 1
ATOM 843 O O . GLN A 1 108 ? -74.346 -51.783 -40.917 1.00 59.75 108 GLN A O 1
ATOM 848 N N . ASN A 1 109 ? -73.177 -53.644 -41.390 1.00 45.75 109 ASN A N 1
ATOM 849 C CA . ASN A 1 109 ? -74.266 -54.442 -41.970 1.00 45.75 109 ASN A CA 1
ATOM 850 C C . ASN A 1 109 ? -73.800 -55.830 -42.470 1.00 45.75 109 ASN A C 1
ATOM 852 O O . ASN A 1 109 ? -72.787 -55.911 -43.158 1.00 45.75 109 ASN A O 1
ATOM 856 N N . VAL A 1 110 ? -74.635 -56.837 -42.164 1.00 52.34 110 VAL A N 1
ATOM 857 C CA . VAL A 1 110 ? -74.900 -58.146 -42.824 1.00 52.34 110 VAL A CA 1
ATOM 858 C C . VAL A 1 110 ? -73.808 -59.206 -43.001 1.00 52.34 110 VAL A C 1
ATOM 860 O O . VAL A 1 110 ? -72.888 -59.037 -43.824 1.00 52.34 110 VAL A O 1
#

Radius of gyration: 33.84 Å; chains: 1; bounding box: 86×79×55 Å

Secondary structure (DSSP, 8-state):
-HHHHHHH-TT-SSEEEHHHHHHHHHHHH-----HHHHHHHHHHH-TT--SEEE-HHHHHHHHHHHHHTTSTTS----------PPP-----------------------

InterPro domains:
  IPR011992 EF-hand domain pair [SSF47473] (2-60)

Sequence (110 aa):
MRRSMQKADHDGQGRVNAPVFRQILHEGTGVHLTDEQIYELLTSLDPELTGTLPYSRLLDNAEITLRNEEHSAKKGVEKTTEQSIPKAEEAGPMEEEHAVSSNDQESQNV

Foldseek 3Di:
DVVQQCVQPPVNPQKHALVSVVVCCCVVPVDDDDPVRSVVVCCVQCVVPPRMGRCPVVVVVVVVVVVPVVPPPDDDDDDDDDDDDDDDDDDDDDDDDDDDDDDDDDDDDD

Organism: NCBI:txid27848

pLDDT: mean 71.98, std 18.6, range [39.78, 93.5]